Protein AF-A0A7C5TQ35-F1 (afdb_monomer_lite)

pLDDT: mean 90.52, std 7.96, range [47.28, 97.69]

Structure (mmCIF, N/CA/C/O backbone):
data_AF-A0A7C5TQ35-F1
#
_entry.id   AF-A0A7C5TQ35-F1
#
loop_
_atom_site.group_PDB
_atom_site.id
_atom_site.type_symbol
_atom_site.label_atom_id
_atom_site.label_alt_id
_atom_site.label_comp_id
_atom_site.label_asym_id
_atom_site.label_entity_id
_atom_site.label_seq_id
_atom_site.pdbx_PDB_ins_code
_atom_site.Cartn_x
_atom_site.Cartn_y
_atom_site.Cartn_z
_atom_site.occupancy
_atom_site.B_iso_or_equiv
_atom_site.auth_seq_id
_atom_site.auth_comp_id
_atom_site.auth_asym_id
_atom_site.auth_atom_id
_atom_site.pdbx_PDB_model_num
ATOM 1 N N . ASP A 1 1 ? -21.838 5.069 4.328 1.00 77.06 1 ASP A N 1
ATOM 2 C CA . ASP A 1 1 ? -21.556 3.983 3.375 1.00 77.06 1 ASP A CA 1
ATOM 3 C C . ASP A 1 1 ? -21.720 2.669 4.123 1.00 77.06 1 ASP A C 1
ATOM 5 O O . ASP A 1 1 ? -20.945 2.395 5.033 1.00 77.06 1 ASP A O 1
ATOM 9 N N . THR A 1 2 ? -22.799 1.937 3.849 1.00 88.19 2 THR A N 1
ATOM 10 C CA . THR A 1 2 ? -23.174 0.740 4.620 1.00 88.19 2 THR A CA 1
ATOM 11 C C . THR A 1 2 ? -22.211 -0.422 4.380 1.00 88.19 2 THR A C 1
ATOM 13 O O . THR A 1 2 ? -21.957 -1.205 5.295 1.00 88.19 2 THR A O 1
ATOM 16 N N . GLU A 1 3 ? -21.636 -0.517 3.180 1.00 94.06 3 GLU A N 1
ATOM 17 C CA . GLU A 1 3 ? -20.704 -1.589 2.827 1.00 94.06 3 GLU A CA 1
ATOM 18 C C . GLU A 1 3 ? -19.355 -1.406 3.518 1.00 94.06 3 GLU A C 1
ATOM 20 O O . GLU A 1 3 ? -18.835 -2.352 4.112 1.00 94.06 3 GLU A O 1
ATOM 25 N N . LEU A 1 4 ? -18.838 -0.174 3.540 1.00 94.31 4 LEU A N 1
ATOM 26 C CA . LEU A 1 4 ? -17.607 0.156 4.259 1.00 94.31 4 LEU A CA 1
ATOM 27 C C . LEU A 1 4 ? -17.713 -0.179 5.756 1.00 94.31 4 LEU A C 1
ATOM 29 O O . LEU A 1 4 ? -16.833 -0.837 6.311 1.00 94.31 4 LEU A O 1
ATOM 33 N N . VAL A 1 5 ? -18.808 0.235 6.404 1.00 96.88 5 VAL A N 1
ATOM 34 C CA . VAL A 1 5 ? -19.061 -0.058 7.825 1.00 96.88 5 VAL A CA 1
ATOM 35 C C . VAL A 1 5 ? -19.103 -1.568 8.057 1.00 96.88 5 VAL A C 1
ATOM 37 O O . VAL A 1 5 ? -18.419 -2.072 8.945 1.00 96.88 5 VAL A O 1
ATOM 40 N N . ARG A 1 6 ? -19.836 -2.307 7.215 1.00 97.25 6 ARG A N 1
ATOM 41 C CA . ARG A 1 6 ? -19.939 -3.769 7.299 1.00 97.25 6 ARG A CA 1
ATOM 42 C C . ARG A 1 6 ? -18.576 -4.455 7.171 1.00 97.25 6 ARG A C 1
ATOM 44 O O . ARG A 1 6 ? -18.276 -5.356 7.956 1.00 97.25 6 ARG A O 1
ATOM 51 N N . ALA A 1 7 ? -17.757 -4.033 6.209 1.00 97.31 7 ALA A N 1
ATOM 52 C CA . ALA A 1 7 ? -16.426 -4.590 5.986 1.00 97.31 7 ALA A CA 1
ATOM 53 C C . ALA A 1 7 ? -15.510 -4.373 7.201 1.00 97.31 7 ALA A C 1
ATOM 55 O O . ALA A 1 7 ? -14.869 -5.320 7.662 1.00 97.31 7 ALA A O 1
ATOM 56 N N . VAL A 1 8 ? -15.509 -3.162 7.770 1.00 97.38 8 VAL A N 1
ATOM 57 C CA . VAL A 1 8 ? -14.712 -2.834 8.963 1.00 97.38 8 VAL A CA 1
ATOM 58 C C . VAL A 1 8 ? -15.188 -3.613 10.187 1.00 97.38 8 VAL A C 1
ATOM 60 O O . VAL A 1 8 ? -14.360 -4.179 10.900 1.00 97.38 8 VAL A O 1
ATOM 63 N N . THR A 1 9 ? -16.502 -3.724 10.413 1.00 97.56 9 THR A N 1
ATOM 64 C CA . THR A 1 9 ? -17.041 -4.543 11.510 1.00 97.56 9 THR A CA 1
ATOM 65 C C . THR A 1 9 ? -16.583 -5.997 11.393 1.00 97.56 9 THR A C 1
ATOM 67 O O . THR A 1 9 ? -16.132 -6.582 12.376 1.00 97.56 9 THR A O 1
ATOM 70 N N . LEU A 1 10 ? -16.650 -6.586 10.195 1.00 97.69 10 LEU A N 1
ATOM 71 C CA . LEU A 1 10 ? -16.215 -7.966 9.986 1.00 97.69 10 LEU A CA 1
ATOM 72 C C . LEU A 1 10 ? -14.706 -8.136 10.211 1.00 97.69 10 LEU A C 1
ATOM 74 O O . LEU A 1 10 ? -14.296 -9.120 10.825 1.00 97.69 10 LEU A O 1
ATOM 78 N N . ALA A 1 11 ? -13.889 -7.197 9.728 1.00 97.25 11 ALA A N 1
ATOM 79 C CA . ALA A 1 11 ? -12.441 -7.225 9.919 1.00 97.25 11 ALA A CA 1
ATOM 80 C C . ALA A 1 11 ? -12.068 -7.158 11.407 1.00 97.25 11 ALA A C 1
ATOM 82 O O . ALA A 1 11 ? -11.301 -7.993 11.880 1.00 97.25 11 ALA A O 1
ATOM 83 N N . HIS A 1 12 ? -12.687 -6.244 12.158 1.00 96.81 12 HIS A N 1
ATOM 84 C CA . HIS A 1 12 ? -12.497 -6.116 13.603 1.00 96.81 12 HIS A CA 1
ATOM 85 C C . HIS A 1 12 ? -12.843 -7.413 14.345 1.00 96.81 12 HIS A C 1
ATOM 87 O O . HIS A 1 12 ? -12.073 -7.877 15.181 1.00 96.81 12 HIS A O 1
ATOM 93 N N . LEU A 1 13 ? -13.975 -8.044 14.011 1.00 97.19 13 LEU A N 1
ATOM 94 C CA . LEU A 1 13 ? -14.377 -9.311 14.630 1.00 97.19 13 LEU A CA 1
ATOM 95 C C . LEU A 1 13 ? -13.409 -10.458 14.307 1.00 97.19 13 LEU A C 1
ATOM 97 O O . LEU A 1 13 ? -13.133 -11.278 15.178 1.00 97.19 13 LEU A O 1
ATOM 101 N N . LYS A 1 14 ? -12.883 -10.514 13.078 1.00 96.94 14 LYS A N 1
ATOM 102 C CA . LYS A 1 14 ? -11.888 -11.518 12.664 1.00 96.94 14 LYS A CA 1
ATOM 103 C C . LYS A 1 14 ? -10.523 -11.311 13.315 1.00 96.94 14 LYS A C 1
ATOM 105 O O . LYS A 1 14 ? -9.810 -12.285 13.516 1.00 96.94 14 LYS A O 1
ATOM 110 N N . ALA A 1 15 ? -10.174 -10.071 13.640 1.00 92.75 15 ALA A N 1
ATOM 111 C CA . ALA A 1 15 ? -8.929 -9.703 14.303 1.00 92.75 15 ALA A CA 1
ATOM 112 C C . ALA A 1 15 ? -9.037 -9.743 15.840 1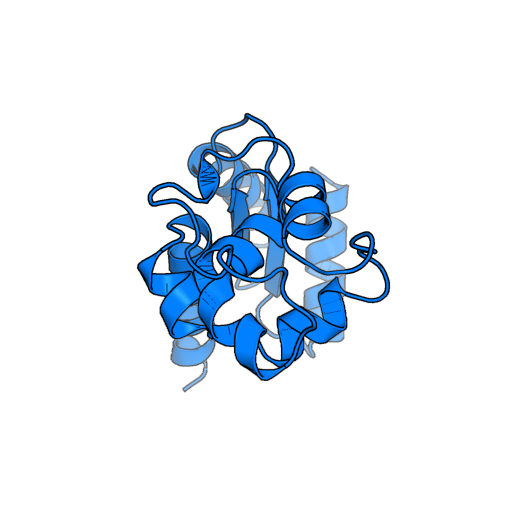.00 92.75 15 ALA A C 1
ATOM 114 O O . ALA A 1 15 ? -8.362 -8.971 16.511 1.00 92.75 15 ALA A O 1
ATOM 115 N N . GLU A 1 16 ? -9.933 -10.564 16.403 1.00 93.81 16 GLU A N 1
ATOM 116 C CA . GLU A 1 16 ? -10.170 -10.664 17.855 1.00 93.81 16 GLU A CA 1
ATOM 117 C C . GLU A 1 16 ? -10.432 -9.306 18.535 1.00 93.81 16 GLU A C 1
ATOM 119 O O . GLU A 1 16 ? -10.030 -9.064 19.669 1.00 93.81 16 GLU A O 1
ATOM 124 N N . ARG A 1 17 ? -11.158 -8.417 17.844 1.00 92.12 17 ARG A N 1
ATOM 125 C CA . ARG A 1 17 ? -11.440 -7.033 18.263 1.00 92.12 17 ARG A CA 1
ATOM 126 C C . ARG A 1 17 ? -10.219 -6.103 18.245 1.00 92.12 17 ARG A C 1
ATOM 128 O O . ARG A 1 17 ? -10.197 -5.094 18.947 1.00 92.12 17 ARG A O 1
ATOM 135 N N . GLY A 1 18 ? -9.239 -6.401 17.399 1.00 92.75 18 GLY A N 1
ATOM 136 C CA . GLY A 1 18 ? -8.111 -5.526 17.108 1.00 92.75 18 GLY A CA 1
ATOM 137 C C . GLY A 1 18 ? -8.454 -4.314 16.221 1.00 92.75 18 GLY A C 1
ATOM 138 O O . GLY A 1 18 ? -9.570 -4.200 15.696 1.00 92.75 18 GLY A O 1
ATOM 139 N N . PRO A 1 19 ? -7.490 -3.397 16.043 1.00 94.81 19 PRO A N 1
ATOM 140 C CA . PRO A 1 19 ? -7.602 -2.248 15.152 1.00 94.81 19 PRO A CA 1
ATOM 141 C C . PRO A 1 19 ? -7.716 -2.691 13.690 1.00 94.81 19 PRO A C 1
ATOM 143 O O . PRO A 1 19 ? -7.235 -3.757 13.303 1.00 94.81 19 PRO A O 1
ATOM 146 N N . VAL A 1 20 ? -8.334 -1.853 12.858 1.00 95.88 20 VAL A N 1
ATOM 147 C CA . VAL A 1 20 ? -8.556 -2.139 11.435 1.00 95.88 20 VAL A CA 1
ATOM 148 C C . VAL A 1 20 ? -7.829 -1.117 10.566 1.00 95.88 20 VAL A C 1
ATOM 150 O O . VAL A 1 20 ? -8.037 0.087 10.690 1.00 95.88 20 VAL A O 1
ATOM 153 N N . LEU A 1 21 ? -7.011 -1.597 9.632 1.00 95.81 21 LEU A N 1
ATOM 154 C CA . LEU A 1 21 ? -6.474 -0.790 8.540 1.00 95.81 21 LEU A CA 1
ATOM 155 C C . LEU A 1 21 ? -7.330 -1.010 7.288 1.00 95.81 21 LEU A C 1
ATOM 157 O O . LEU A 1 21 ? -7.431 -2.127 6.784 1.00 95.81 21 LEU A O 1
ATOM 161 N N . VAL A 1 22 ? -7.913 0.066 6.769 1.00 95.88 22 VAL A N 1
ATOM 162 C CA . VAL A 1 22 ? -8.565 0.102 5.460 1.00 95.88 22 VAL A CA 1
ATOM 163 C C . VAL A 1 22 ? -7.566 0.665 4.458 1.00 95.88 22 VAL A C 1
ATOM 165 O O . VAL A 1 22 ? -7.174 1.827 4.569 1.00 95.88 22 VAL A O 1
ATOM 168 N N . LEU A 1 23 ? -7.169 -0.157 3.488 1.00 95.38 23 LEU A N 1
ATOM 169 C CA . LEU A 1 23 ? -6.295 0.235 2.390 1.00 95.38 23 LEU A CA 1
ATOM 170 C C . LEU A 1 23 ? -7.042 0.120 1.060 1.00 95.38 23 LEU A C 1
ATOM 172 O O . LEU A 1 23 ? -7.594 -0.935 0.755 1.00 95.38 23 LEU A O 1
ATOM 176 N N . LEU A 1 24 ? -7.063 1.208 0.297 1.00 93.75 24 LEU A N 1
ATOM 177 C CA . LEU A 1 24 ? -7.773 1.323 -0.975 1.00 93.75 24 LEU A CA 1
ATOM 178 C C . LEU A 1 24 ? -6.879 1.986 -2.025 1.00 93.75 24 LEU A C 1
ATOM 180 O O . LEU A 1 24 ? -6.024 2.800 -1.681 1.00 93.75 24 LEU A O 1
ATOM 184 N N . ASP A 1 25 ? -7.120 1.699 -3.299 1.00 91.38 25 ASP A N 1
ATOM 185 C CA . ASP A 1 25 ? -6.604 2.528 -4.388 1.00 91.38 25 ASP A CA 1
ATOM 186 C C . ASP A 1 25 ? -7.440 3.810 -4.492 1.00 91.38 25 ASP A C 1
ATOM 188 O O . ASP A 1 25 ? -8.655 3.800 -4.275 1.00 91.38 25 ASP A O 1
ATOM 192 N N . ALA A 1 26 ? -6.795 4.937 -4.786 1.00 89.62 26 ALA A N 1
ATOM 193 C CA . ALA A 1 26 ? -7.478 6.176 -5.150 1.00 89.62 26 ALA A CA 1
ATOM 194 C C . ALA A 1 26 ? -7.245 6.454 -6.621 1.00 89.62 26 ALA A C 1
ATOM 196 O O . ALA A 1 26 ? -6.095 6.501 -7.003 1.00 89.62 26 ALA A O 1
ATOM 197 N N . ASP A 1 27 ? -8.268 6.783 -7.400 1.00 81.81 27 ASP A N 1
ATOM 198 C CA . ASP A 1 27 ? -8.084 7.191 -8.795 1.00 81.81 27 ASP A CA 1
ATOM 199 C C . ASP A 1 27 ? -7.508 8.633 -8.904 1.00 81.81 27 ASP A C 1
ATOM 201 O O . ASP A 1 27 ? -6.528 9.029 -8.252 1.00 81.81 27 ASP A O 1
ATOM 205 N N . ASP A 1 28 ? -8.115 9.482 -9.738 1.00 78.00 28 ASP A N 1
ATOM 206 C CA . ASP A 1 28 ? -7.716 10.886 -9.874 1.00 78.00 28 ASP A CA 1
ATOM 207 C C . ASP A 1 28 ? -8.110 11.743 -8.650 1.00 78.00 28 ASP A C 1
ATOM 209 O O . ASP A 1 28 ? -7.493 12.790 -8.418 1.00 78.00 28 ASP A O 1
ATOM 213 N N . ASP A 1 29 ? -9.041 11.272 -7.813 1.00 76.62 29 ASP A N 1
ATOM 214 C CA . ASP A 1 29 ? -9.497 11.962 -6.601 1.00 76.62 29 ASP A CA 1
ATOM 215 C C . ASP A 1 29 ? -8.365 12.195 -5.584 1.00 76.62 29 ASP A C 1
ATOM 217 O O . ASP A 1 29 ? -7.349 11.491 -5.537 1.00 76.62 29 ASP A O 1
ATOM 221 N N . CYS A 1 30 ? -8.513 13.223 -4.743 1.00 79.44 30 CYS A N 1
ATOM 222 C CA . CYS A 1 30 ? -7.535 13.533 -3.703 1.00 79.44 30 CYS A CA 1
ATOM 223 C C . CYS A 1 30 ? -7.614 12.498 -2.559 1.00 79.44 30 CYS A C 1
ATOM 225 O O . CYS A 1 30 ? -8.626 12.457 -1.851 1.00 79.44 30 CYS A O 1
ATOM 227 N N . PRO A 1 31 ? -6.545 11.714 -2.293 1.00 81.12 31 PRO A N 1
ATOM 228 C CA . PRO A 1 31 ? -6.543 10.697 -1.239 1.00 81.12 31 PRO A CA 1
ATOM 229 C C . PRO A 1 31 ? -6.863 11.250 0.147 1.00 81.12 31 PRO A C 1
ATOM 231 O O . PRO A 1 31 ? -7.498 10.568 0.946 1.00 81.12 31 PRO A O 1
ATOM 234 N N . ALA A 1 32 ? -6.437 12.483 0.442 1.00 80.81 32 ALA A N 1
ATOM 235 C CA . ALA A 1 32 ? -6.683 13.122 1.732 1.00 80.81 32 ALA A CA 1
ATOM 236 C C . ALA A 1 32 ? -8.183 13.375 1.954 1.00 80.81 32 ALA A C 1
ATOM 238 O O . ALA A 1 32 ? -8.726 12.970 2.977 1.00 80.81 32 ALA A O 1
ATOM 239 N N . GLN A 1 33 ? -8.867 13.936 0.952 1.00 85.81 33 GLN A N 1
ATOM 240 C CA . GLN A 1 33 ? -10.308 14.204 1.010 1.00 85.81 33 GLN A CA 1
ATOM 241 C C . GLN A 1 33 ? -11.119 12.905 1.124 1.00 85.81 33 GLN A C 1
ATOM 243 O O . GLN A 1 33 ? -12.058 12.815 1.916 1.00 85.81 33 GLN A O 1
ATOM 248 N N . MET A 1 34 ? -10.727 11.871 0.374 1.00 87.75 34 MET A N 1
ATOM 249 C CA . MET A 1 34 ? -11.368 10.554 0.442 1.00 87.75 34 MET A CA 1
ATOM 250 C C . MET A 1 34 ? -11.142 9.872 1.794 1.00 87.75 34 MET A C 1
ATOM 252 O O . MET A 1 34 ? -12.094 9.357 2.386 1.00 87.75 34 MET A O 1
ATOM 256 N N . SER A 1 35 ? -9.915 9.940 2.323 1.00 85.94 35 SER A N 1
ATOM 257 C CA . SER A 1 35 ? -9.576 9.425 3.655 1.00 85.94 35 SER A CA 1
ATOM 258 C C . SER A 1 35 ? -10.431 10.085 4.734 1.00 85.94 35 SER A C 1
ATOM 260 O O . SER A 1 35 ? -11.019 9.383 5.550 1.00 85.94 35 SER A O 1
ATOM 262 N N . GLU A 1 36 ? -10.545 11.416 4.721 1.00 88.31 36 GLU A N 1
ATOM 263 C CA . GLU A 1 36 ? -11.345 12.173 5.691 1.00 88.31 36 GLU A CA 1
ATOM 264 C C . GLU A 1 36 ? -12.826 11.795 5.633 1.00 88.31 36 GLU A C 1
ATOM 266 O O . GLU A 1 36 ? -13.439 11.526 6.668 1.00 88.31 36 GLU A O 1
ATOM 271 N N . ARG A 1 37 ? -13.396 11.693 4.427 1.00 91.12 37 ARG A N 1
ATOM 272 C CA . ARG A 1 37 ? -14.793 11.284 4.236 1.00 91.12 37 ARG A CA 1
ATOM 273 C C . ARG A 1 37 ? -15.060 9.886 4.795 1.00 91.12 37 ARG A C 1
ATOM 275 O O . ARG A 1 37 ? -16.031 9.692 5.525 1.00 91.12 37 ARG A O 1
ATOM 282 N N . PHE A 1 38 ? -14.222 8.911 4.445 1.00 93.12 38 PHE A N 1
ATOM 283 C CA . PHE A 1 38 ? -14.381 7.518 4.879 1.00 93.12 38 PHE A CA 1
ATOM 284 C C . PHE A 1 38 ? -14.204 7.398 6.390 1.00 93.12 38 PHE A C 1
ATOM 286 O O . PHE A 1 38 ? -14.983 6.729 7.068 1.00 93.12 38 PHE A O 1
ATOM 293 N N . PHE A 1 39 ? -13.214 8.102 6.924 1.00 91.50 39 PHE A N 1
ATOM 294 C CA . PHE A 1 39 ? -12.940 8.125 8.346 1.00 91.50 39 PHE A CA 1
ATOM 295 C C . PHE A 1 39 ? -14.069 8.779 9.152 1.00 91.50 39 PHE A C 1
ATOM 297 O O . PHE A 1 39 ? -14.423 8.249 10.200 1.00 91.50 39 PHE A O 1
ATOM 304 N N . SER A 1 40 ? -14.697 9.853 8.656 1.00 92.50 40 SER A N 1
ATOM 305 C CA . SER A 1 40 ? -15.886 10.443 9.292 1.00 92.50 40 SER A CA 1
ATOM 306 C C . SER A 1 40 ? -17.028 9.431 9.389 1.00 92.50 40 SER A C 1
ATOM 308 O O . SER A 1 40 ? -17.564 9.215 10.470 1.00 92.50 40 SER A O 1
ATOM 310 N N . VAL A 1 41 ? -17.349 8.747 8.284 1.00 94.62 41 VAL A N 1
ATOM 311 C CA . VAL A 1 41 ? -18.407 7.720 8.252 1.00 94.62 41 VAL A CA 1
ATOM 312 C C . VAL A 1 41 ? -18.134 6.606 9.264 1.00 94.62 41 VAL A C 1
ATOM 314 O O . VAL A 1 41 ? -19.043 6.161 9.962 1.00 94.62 41 VAL A O 1
ATOM 317 N N . LEU A 1 42 ? -16.887 6.142 9.334 1.00 96.00 42 LEU A N 1
ATOM 318 C CA . LEU A 1 42 ? -16.491 5.055 10.223 1.00 96.00 42 LEU A CA 1
ATOM 319 C C . LEU A 1 42 ? -16.461 5.482 11.688 1.00 96.00 42 LEU A C 1
ATOM 321 O O . LEU A 1 42 ? -16.904 4.720 12.539 1.00 96.00 42 LEU A O 1
ATOM 325 N N . ARG A 1 43 ? -16.001 6.698 11.984 1.00 94.00 43 ARG A N 1
ATOM 326 C CA . ARG A 1 43 ? -16.002 7.250 13.340 1.00 94.00 43 ARG A CA 1
ATOM 327 C C . ARG A 1 43 ? -17.419 7.391 13.892 1.00 94.00 43 ARG A C 1
ATOM 329 O O . ARG A 1 43 ? -17.640 7.049 15.049 1.00 94.00 43 ARG A O 1
ATOM 336 N N . ASP A 1 44 ? -18.359 7.854 13.072 1.00 95.25 44 ASP A N 1
ATOM 337 C CA . ASP A 1 44 ? -19.752 8.031 13.490 1.00 95.25 44 ASP A CA 1
ATOM 338 C C . ASP A 1 44 ? -20.450 6.682 13.718 1.00 95.25 44 ASP A C 1
ATOM 340 O O . ASP A 1 44 ? -21.189 6.510 14.687 1.00 95.25 44 ASP A O 1
ATOM 344 N N . ALA A 1 45 ? -20.207 5.703 12.840 1.00 96.19 45 ALA A N 1
ATOM 345 C CA . ALA A 1 45 ? -20.866 4.399 12.902 1.00 96.19 45 ALA A CA 1
ATOM 346 C C . ALA A 1 45 ? -20.212 3.416 13.890 1.00 96.19 45 ALA A C 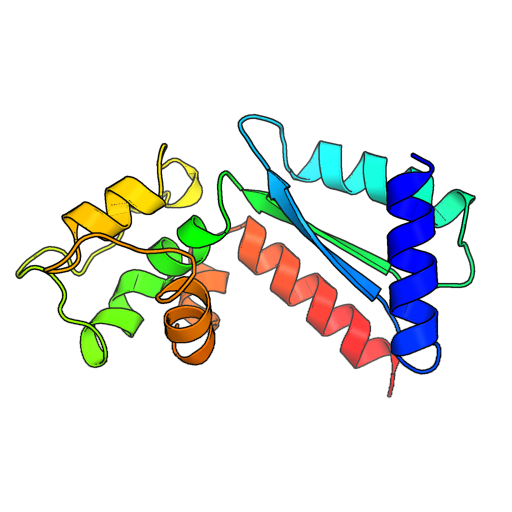1
ATOM 348 O O . ALA A 1 45 ? -20.897 2.571 14.467 1.00 96.19 45 ALA A O 1
ATOM 349 N N . LEU A 1 46 ? -18.890 3.487 14.063 1.00 96.06 46 LEU A N 1
ATOM 350 C CA . LEU A 1 46 ? -18.074 2.519 14.802 1.00 96.06 46 LEU A CA 1
ATOM 351 C C . LEU A 1 46 ? -17.095 3.226 15.764 1.00 96.06 46 LEU A C 1
ATOM 353 O O . LEU A 1 46 ? -15.893 2.967 15.712 1.00 96.06 46 LEU A O 1
ATOM 357 N N . PRO A 1 47 ? -17.571 4.082 16.692 1.00 94.94 47 PRO A N 1
ATOM 358 C CA . PRO A 1 47 ? -16.706 4.930 17.526 1.00 94.94 47 PRO A CA 1
ATOM 359 C C . PRO A 1 47 ? -15.781 4.160 18.485 1.00 94.94 47 PRO A C 1
ATOM 361 O O . PRO A 1 47 ? -14.867 4.740 19.060 1.00 94.94 47 PRO A O 1
ATOM 364 N N . HIS A 1 48 ? -16.031 2.865 18.684 1.00 93.62 48 HIS A N 1
ATOM 365 C CA . HIS A 1 48 ? -15.280 1.983 19.578 1.00 93.62 48 HIS A CA 1
ATOM 366 C C . HIS A 1 48 ? -14.203 1.158 18.856 1.00 93.62 48 HIS A C 1
ATOM 368 O O . HIS A 1 48 ? -13.470 0.423 19.512 1.00 93.62 48 HIS A O 1
ATOM 374 N N . ILE A 1 49 ? -14.128 1.233 17.525 1.00 94.50 49 ILE A N 1
ATOM 375 C CA . ILE A 1 49 ? -13.133 0.512 16.731 1.00 94.50 49 ILE A CA 1
ATOM 376 C C . ILE A 1 49 ? -12.049 1.506 16.338 1.00 94.50 49 ILE A C 1
ATOM 378 O O . ILE A 1 49 ? -12.324 2.526 15.707 1.00 94.50 49 ILE A O 1
ATOM 382 N N . GLU A 1 50 ? -10.801 1.203 16.684 1.00 94.31 50 GLU A N 1
ATOM 383 C CA . GLU A 1 50 ? -9.675 1.956 16.152 1.00 94.31 50 GLU A CA 1
ATOM 384 C C . GLU A 1 50 ? -9.496 1.621 14.668 1.00 94.31 50 GLU A C 1
ATOM 386 O O . GLU A 1 50 ? -9.267 0.467 14.299 1.00 94.31 50 GLU A O 1
ATOM 391 N N . VAL A 1 51 ? -9.6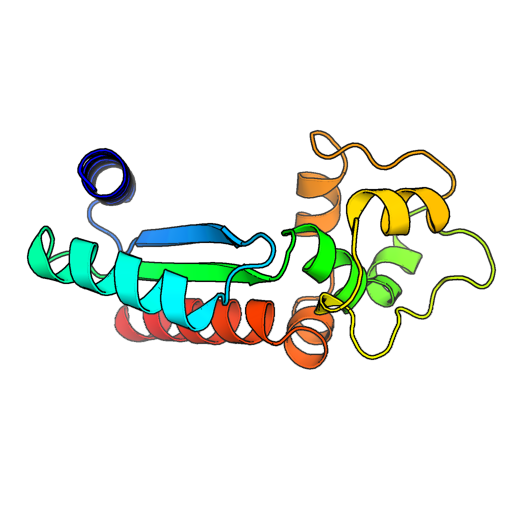08 2.637 13.810 1.00 94.75 51 VAL A N 1
ATOM 392 C CA . VAL A 1 51 ? -9.494 2.476 12.359 1.00 94.75 51 VAL A CA 1
ATOM 393 C C . VAL A 1 51 ? -8.472 3.450 11.783 1.00 94.75 51 VAL A C 1
ATOM 395 O O . VAL A 1 51 ? -8.470 4.634 12.121 1.00 94.75 51 VAL A O 1
ATOM 398 N N . ALA A 1 52 ? -7.635 2.968 10.867 1.00 94.81 52 ALA A N 1
ATOM 399 C CA . ALA A 1 52 ? -6.887 3.804 9.933 1.00 94.81 52 ALA A CA 1
ATOM 400 C C . ALA A 1 52 ? -7.448 3.642 8.521 1.00 94.81 52 ALA A C 1
ATOM 402 O O . ALA A 1 52 ? -7.740 2.529 8.092 1.00 94.81 52 ALA A O 1
ATOM 403 N N . VAL A 1 53 ? -7.568 4.751 7.792 1.00 95.56 53 VAL A N 1
ATOM 404 C CA . VAL A 1 53 ? -7.965 4.751 6.380 1.00 95.56 53 VAL A CA 1
ATOM 405 C C . VAL A 1 53 ? -6.832 5.342 5.559 1.00 95.56 53 VAL A C 1
ATOM 407 O O . VAL A 1 53 ? -6.407 6.479 5.797 1.00 95.56 53 VAL A O 1
ATOM 410 N N . VAL A 1 54 ? -6.352 4.561 4.598 1.00 95.38 54 VAL A N 1
ATOM 411 C CA . VAL A 1 54 ? -5.245 4.905 3.716 1.00 95.38 54 VAL A CA 1
ATOM 412 C C . VAL A 1 54 ? -5.654 4.642 2.278 1.00 95.38 54 VAL A C 1
ATOM 414 O O . VAL A 1 54 ? -6.215 3.601 1.951 1.00 95.38 54 VAL A O 1
ATOM 417 N N . PHE A 1 55 ? -5.335 5.602 1.422 1.00 94.94 55 PHE A N 1
ATOM 418 C CA . PHE A 1 55 ? -5.501 5.484 -0.014 1.00 94.94 55 PHE A CA 1
ATOM 419 C C . PHE A 1 55 ? -4.125 5.518 -0.676 1.00 94.94 55 PHE A C 1
ATOM 421 O O . PHE A 1 55 ? -3.394 6.497 -0.493 1.00 94.94 55 PHE A O 1
ATOM 428 N N . ALA A 1 56 ? -3.774 4.481 -1.434 1.00 94.06 56 ALA A N 1
ATOM 429 C CA . ALA A 1 56 ? -2.634 4.511 -2.341 1.00 94.06 56 ALA A CA 1
ATOM 430 C C . ALA A 1 56 ? -2.952 5.493 -3.478 1.00 94.06 56 ALA A C 1
ATOM 432 O O . ALA A 1 56 ? -3.993 5.378 -4.127 1.00 94.06 56 ALA A O 1
ATOM 433 N N . LYS A 1 57 ? -2.114 6.517 -3.690 1.00 92.31 57 LYS A N 1
ATOM 434 C CA . LYS A 1 57 ? -2.398 7.523 -4.725 1.00 92.31 57 LYS A CA 1
ATOM 435 C C . LYS A 1 57 ? -2.278 6.870 -6.103 1.00 92.31 57 LYS A C 1
ATOM 437 O O . LYS A 1 57 ? -1.201 6.402 -6.464 1.00 92.31 57 LYS A O 1
ATOM 442 N N . ARG A 1 58 ? -3.359 6.936 -6.883 1.00 88.06 58 ARG A N 1
ATOM 443 C CA . ARG A 1 58 ? -3.561 6.258 -8.175 1.00 88.06 58 ARG A CA 1
ATOM 444 C C . ARG A 1 58 ? -3.731 4.757 -8.039 1.00 88.06 58 ARG A C 1
ATOM 446 O O . ARG A 1 58 ? -4.816 4.246 -8.266 1.00 88.06 58 ARG A O 1
ATOM 453 N N . GLU A 1 59 ? -2.664 4.062 -7.688 1.00 92.06 59 GLU A N 1
ATOM 454 C CA . GLU A 1 59 ? -2.652 2.602 -7.641 1.00 92.06 59 GLU A CA 1
ATOM 455 C C . GLU A 1 59 ? -1.652 2.144 -6.580 1.00 92.06 59 GLU A C 1
ATOM 457 O O . GLU A 1 59 ? -0.603 2.773 -6.401 1.00 92.06 59 GLU A O 1
ATOM 462 N N . TYR A 1 60 ? -1.930 1.026 -5.915 1.00 94.88 60 TYR A N 1
ATOM 463 C CA . TYR A 1 60 ? -1.006 0.349 -5.008 1.00 94.88 60 TYR A CA 1
ATOM 464 C C . TYR A 1 60 ? 0.374 0.143 -5.648 1.00 94.88 60 TYR A C 1
ATOM 466 O O . TYR A 1 60 ? 1.411 0.325 -5.007 1.00 94.88 60 TYR A O 1
ATOM 474 N N . GLU A 1 61 ? 0.411 -0.169 -6.946 1.00 95.25 61 GLU A N 1
ATOM 475 C CA . GLU A 1 61 ? 1.639 -0.364 -7.709 1.00 95.25 61 GLU A CA 1
ATOM 476 C C . GLU A 1 61 ? 2.558 0.863 -7.733 1.00 95.25 61 GLU A C 1
ATOM 478 O O . GLU A 1 61 ? 3.765 0.704 -7.926 1.00 95.25 61 GLU A O 1
ATOM 483 N N . ALA A 1 62 ? 2.049 2.073 -7.478 1.00 94.75 62 ALA A N 1
ATOM 484 C CA . ALA A 1 62 ? 2.889 3.263 -7.345 1.00 94.75 62 ALA A CA 1
ATOM 485 C C . ALA A 1 62 ? 3.934 3.108 -6.225 1.00 94.75 62 ALA A C 1
ATOM 487 O O . ALA A 1 62 ? 5.035 3.652 -6.329 1.00 94.75 62 ALA A O 1
ATOM 488 N N . TRP A 1 63 ? 3.641 2.320 -5.187 1.00 96.25 63 TRP A N 1
ATOM 489 C CA . TRP A 1 63 ? 4.577 2.026 -4.101 1.00 96.25 63 TRP A CA 1
ATOM 490 C C . TRP A 1 63 ? 5.708 1.093 -4.538 1.00 96.25 63 TRP A C 1
ATOM 492 O O . TRP A 1 63 ? 6.848 1.262 -4.106 1.00 96.25 63 TRP A O 1
ATOM 502 N N . PHE A 1 64 ? 5.442 0.173 -5.467 1.00 95.12 64 PHE A N 1
ATOM 503 C CA . PHE A 1 64 ? 6.501 -0.622 -6.094 1.00 95.12 64 PHE A CA 1
ATOM 504 C C . PHE A 1 64 ? 7.407 0.236 -6.962 1.00 95.12 64 PHE A C 1
ATOM 506 O O . PHE A 1 64 ? 8.612 0.014 -6.994 1.00 95.12 64 PHE A O 1
ATOM 513 N N . ILE A 1 65 ? 6.846 1.238 -7.642 1.00 94.31 65 ILE A N 1
ATOM 514 C CA . ILE A 1 65 ? 7.647 2.191 -8.410 1.00 94.31 65 ILE A CA 1
ATOM 515 C C . ILE A 1 65 ? 8.490 3.051 -7.465 1.00 94.31 65 ILE A C 1
ATOM 517 O O . ILE A 1 65 ? 9.667 3.282 -7.725 1.00 94.31 65 ILE A O 1
ATOM 521 N N . ALA A 1 66 ? 7.927 3.483 -6.335 1.00 94.75 66 ALA A N 1
ATOM 522 C CA . ALA A 1 66 ? 8.664 4.200 -5.298 1.00 94.75 66 ALA A CA 1
ATOM 523 C C . ALA A 1 66 ? 9.907 3.420 -4.843 1.00 94.75 66 ALA A C 1
ATOM 525 O O . ALA A 1 66 ? 10.991 3.993 -4.799 1.00 94.75 66 ALA A O 1
ATOM 526 N N . ALA A 1 67 ? 9.765 2.115 -4.615 1.00 94.12 67 ALA A N 1
ATOM 527 C CA . ALA A 1 67 ? 10.840 1.225 -4.186 1.00 94.12 67 ALA A CA 1
ATOM 528 C C . ALA A 1 67 ? 11.500 0.433 -5.330 1.00 94.12 67 ALA A C 1
ATOM 530 O O . ALA A 1 67 ? 12.109 -0.610 -5.089 1.00 94.12 67 ALA A O 1
ATOM 531 N N . PHE A 1 68 ? 11.390 0.887 -6.583 1.00 92.62 68 PHE A N 1
ATOM 532 C CA . PHE A 1 68 ? 11.750 0.063 -7.743 1.00 92.62 68 PHE A CA 1
ATOM 533 C C . PHE A 1 68 ? 13.218 -0.373 -7.758 1.00 92.62 68 PHE A C 1
ATOM 535 O O . PHE A 1 68 ? 13.524 -1.487 -8.175 1.00 92.62 68 PHE A O 1
ATOM 542 N N . ALA A 1 69 ? 14.116 0.476 -7.251 1.00 88.69 69 ALA A N 1
ATOM 543 C CA . ALA A 1 69 ? 15.533 0.152 -7.134 1.00 88.69 69 ALA A CA 1
ATOM 544 C C . ALA A 1 69 ? 15.762 -1.110 -6.281 1.00 88.69 69 ALA A C 1
ATOM 546 O O . ALA A 1 69 ? 16.522 -1.983 -6.688 1.00 88.69 69 ALA A O 1
ATOM 547 N N . SER A 1 70 ? 15.036 -1.262 -5.166 1.00 90.31 70 SER A N 1
ATOM 548 C CA . SER A 1 70 ? 15.113 -2.458 -4.312 1.00 90.31 70 SER A CA 1
ATOM 549 C C . SER A 1 70 ? 14.612 -3.735 -4.998 1.00 90.31 70 SER A C 1
ATOM 551 O O . SER A 1 70 ? 15.071 -4.833 -4.698 1.00 90.31 70 SER A O 1
ATOM 553 N N . LEU A 1 71 ? 13.705 -3.615 -5.974 1.00 88.88 71 LEU A N 1
ATOM 554 C CA . LEU A 1 71 ? 13.212 -4.766 -6.735 1.00 88.88 71 LEU A CA 1
ATOM 555 C C . LEU A 1 71 ? 14.244 -5.274 -7.753 1.00 88.88 71 LEU A C 1
ATOM 557 O O . LEU A 1 71 ? 14.141 -6.419 -8.195 1.00 88.88 71 LEU A O 1
ATOM 561 N N . ALA A 1 72 ? 15.247 -4.462 -8.111 1.00 77.88 72 ALA A N 1
ATOM 562 C CA . ALA A 1 72 ? 16.269 -4.807 -9.104 1.00 77.88 72 ALA A CA 1
ATOM 563 C C . ALA A 1 72 ? 17.117 -6.012 -8.717 1.00 77.88 72 ALA A C 1
ATOM 565 O O . ALA A 1 72 ? 17.603 -6.730 -9.588 1.00 77.88 72 ALA A O 1
ATOM 566 N N . GLU A 1 73 ? 17.266 -6.248 -7.419 1.00 71.50 73 GLU A N 1
ATOM 567 C CA . GLU A 1 73 ? 18.068 -7.344 -6.883 1.00 71.50 73 GLU A CA 1
ATOM 568 C C . GLU A 1 73 ? 17.340 -8.694 -6.949 1.00 71.50 73 GLU A C 1
ATOM 570 O O . GLU A 1 73 ? 17.959 -9.753 -6.845 1.00 71.50 73 GLU A O 1
ATOM 575 N N . HIS A 1 74 ? 16.020 -8.669 -7.142 1.00 74.06 74 HIS A N 1
ATOM 576 C CA . HIS A 1 74 ? 15.154 -9.841 -7.003 1.00 74.06 74 HIS A CA 1
ATOM 577 C C . HIS A 1 74 ? 14.290 -10.118 -8.233 1.00 74.06 74 HIS A C 1
ATOM 579 O O . HIS A 1 74 ? 13.727 -11.205 -8.365 1.00 74.06 74 HIS A O 1
ATOM 585 N N . CYS A 1 75 ? 14.173 -9.145 -9.135 1.00 78.06 75 CYS A N 1
ATOM 586 C CA . CYS A 1 75 ? 13.348 -9.226 -10.328 1.00 78.06 75 CYS A CA 1
ATOM 587 C C . CYS A 1 75 ? 14.176 -9.002 -11.588 1.00 78.06 75 CYS A C 1
ATOM 589 O O . CYS A 1 75 ? 15.134 -8.234 -11.615 1.00 78.06 75 CYS A O 1
ATOM 591 N N . ASP A 1 76 ? 13.739 -9.623 -12.679 1.00 81.69 76 ASP A N 1
ATOM 592 C CA . ASP A 1 76 ? 14.272 -9.360 -14.010 1.00 81.69 76 ASP A CA 1
ATOM 593 C C . ASP A 1 76 ? 13.879 -7.948 -14.482 1.00 81.69 76 ASP A C 1
ATOM 595 O O . ASP A 1 76 ? 12.895 -7.769 -15.207 1.00 81.69 76 ASP A O 1
ATOM 599 N N . ILE A 1 77 ? 14.645 -6.939 -14.068 1.00 83.25 77 ILE A N 1
ATOM 600 C CA . ILE A 1 77 ? 14.494 -5.548 -14.506 1.00 83.25 77 ILE A CA 1
ATOM 601 C C . ILE A 1 77 ? 15.147 -5.350 -15.881 1.00 83.25 77 ILE A C 1
ATOM 603 O O . ILE A 1 77 ? 16.154 -5.976 -16.228 1.00 83.25 77 ILE A O 1
ATOM 607 N N . GLN A 1 78 ? 14.543 -4.487 -16.697 1.00 82.75 78 GLN A N 1
ATOM 608 C CA . GLN A 1 78 ? 15.091 -4.070 -17.982 1.00 82.75 78 GLN A CA 1
ATOM 609 C C . GLN A 1 78 ? 16.391 -3.277 -17.760 1.00 82.75 78 GLN A C 1
ATOM 611 O O . GLN A 1 78 ? 16.407 -2.337 -16.956 1.00 82.75 78 GLN A O 1
ATOM 616 N N . PRO A 1 79 ? 17.488 -3.597 -18.466 1.00 72.50 79 PRO A N 1
ATOM 617 C CA . PRO A 1 79 ? 18.745 -2.869 -18.320 1.00 72.50 79 PRO A CA 1
ATOM 618 C C . PRO A 1 79 ? 18.567 -1.353 -18.497 1.00 72.50 79 PRO A C 1
ATOM 620 O O . PRO A 1 79 ? 17.900 -0.907 -19.427 1.00 72.50 79 PRO A O 1
ATOM 623 N N . GLY A 1 80 ? 19.168 -0.558 -17.606 1.00 71.81 80 GLY A N 1
ATOM 624 C CA . GLY A 1 80 ? 19.126 0.910 -17.676 1.00 71.81 80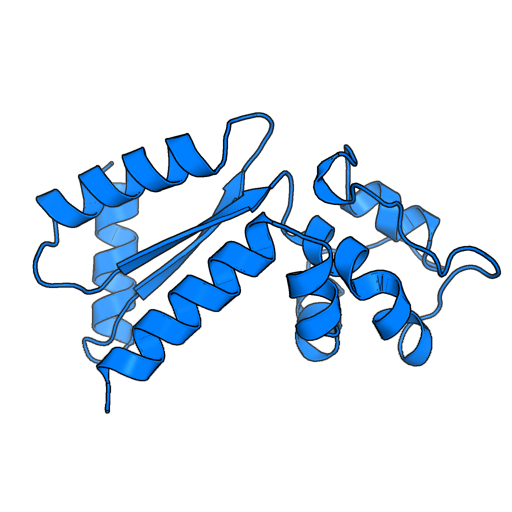 GLY A CA 1
ATOM 625 C C . GLY A 1 80 ? 17.830 1.564 -17.181 1.00 71.81 80 GLY A C 1
ATOM 626 O O . GLY A 1 80 ? 17.674 2.769 -17.341 1.00 71.81 80 GLY A O 1
ATOM 627 N N . THR A 1 81 ? 16.912 0.804 -16.573 1.00 72.81 81 THR A N 1
ATOM 628 C CA . THR A 1 81 ? 15.595 1.314 -16.139 1.00 72.81 81 THR A CA 1
ATOM 629 C C . THR A 1 81 ? 15.395 1.350 -14.619 1.00 72.81 81 THR A C 1
ATOM 631 O O . THR A 1 81 ? 14.312 1.672 -14.142 1.00 72.81 81 THR A O 1
ATOM 634 N N . ALA A 1 82 ? 16.441 1.052 -13.842 1.00 66.12 82 ALA A N 1
ATOM 635 C CA . ALA A 1 82 ? 16.362 0.882 -12.388 1.00 66.12 82 ALA A CA 1
ATOM 636 C C . ALA A 1 82 ? 16.057 2.172 -11.603 1.00 66.12 82 ALA A C 1
ATOM 638 O O . ALA A 1 82 ? 15.806 2.106 -10.402 1.00 66.12 82 ALA A O 1
ATOM 639 N N . THR A 1 83 ? 16.082 3.340 -12.251 1.00 78.62 83 THR A N 1
ATOM 640 C CA . THR A 1 83 ? 15.802 4.618 -11.594 1.00 78.62 83 THR A CA 1
ATOM 641 C C . THR A 1 83 ? 14.331 4.994 -11.771 1.00 78.62 83 THR A C 1
ATOM 643 O O . THR A 1 83 ? 13.926 5.378 -12.871 1.00 78.62 83 THR A O 1
ATOM 646 N N . PRO A 1 84 ? 13.512 4.913 -10.711 1.00 81.31 84 PRO A N 1
ATOM 647 C CA . PRO A 1 84 ? 12.142 5.396 -10.769 1.00 81.31 84 PRO A CA 1
ATOM 648 C C . PRO A 1 84 ? 12.092 6.923 -10.932 1.00 81.31 84 PRO A C 1
ATOM 650 O O . PRO A 1 84 ? 12.990 7.626 -10.455 1.00 81.31 84 PRO A O 1
ATOM 653 N N . PRO A 1 85 ? 11.029 7.471 -11.548 1.00 85.88 85 PRO A N 1
ATOM 654 C CA . PRO A 1 85 ? 10.868 8.917 -11.673 1.00 85.88 85 PRO A CA 1
ATOM 655 C C . PRO A 1 85 ? 10.800 9.591 -10.296 1.00 85.88 85 PRO A C 1
ATOM 657 O O . PRO A 1 85 ? 10.520 8.946 -9.281 1.00 85.88 85 PRO A O 1
ATOM 660 N N . GLU A 1 86 ? 11.068 10.897 -10.260 1.00 86.19 86 GLU A N 1
ATOM 661 C CA . GLU A 1 86 ? 11.046 11.686 -9.020 1.00 86.19 86 GLU A CA 1
ATOM 662 C C . GLU A 1 86 ? 9.649 11.712 -8.390 1.00 86.19 86 GLU A C 1
ATOM 664 O O . GLU A 1 86 ? 9.502 11.464 -7.199 1.00 86.19 86 GLU A O 1
ATOM 669 N N . ASN A 1 87 ? 8.609 11.948 -9.199 1.00 88.69 87 ASN A N 1
ATOM 670 C CA . ASN A 1 87 ? 7.221 11.950 -8.742 1.00 88.69 87 ASN A CA 1
ATOM 671 C C . ASN A 1 87 ? 6.498 10.672 -9.186 1.00 88.69 87 ASN A C 1
ATOM 673 O O . ASN A 1 87 ? 5.831 10.637 -10.223 1.00 88.69 87 ASN A O 1
ATOM 677 N N . VAL A 1 88 ? 6.647 9.610 -8.397 1.00 89.62 88 VAL A N 1
ATOM 678 C CA . VAL A 1 88 ? 6.076 8.286 -8.696 1.00 89.62 88 VAL A CA 1
ATOM 679 C C . VAL A 1 88 ? 4.547 8.280 -8.691 1.00 89.62 88 VAL A C 1
ATOM 681 O O . VAL A 1 88 ? 3.930 7.640 -9.537 1.00 89.62 88 VAL A O 1
ATOM 684 N N . GLU A 1 89 ? 3.919 9.068 -7.818 1.00 88.38 89 GLU A N 1
ATOM 685 C CA . GLU A 1 89 ? 2.455 9.173 -7.730 1.00 88.38 89 GLU A CA 1
ATOM 686 C C . GLU A 1 89 ? 1.843 9.997 -8.880 1.00 88.38 89 GLU A C 1
ATOM 688 O O . GLU A 1 89 ? 0.627 9.992 -9.086 1.00 88.38 89 GLU A O 1
ATOM 693 N N . ALA A 1 90 ? 2.675 10.685 -9.673 1.00 88.81 90 ALA A N 1
ATOM 694 C CA . ALA A 1 90 ? 2.263 11.364 -10.899 1.00 88.81 90 ALA A CA 1
ATOM 695 C C . ALA A 1 90 ? 2.280 10.462 -12.145 1.00 88.81 90 ALA A C 1
ATOM 697 O O . ALA A 1 90 ? 1.869 10.916 -13.220 1.00 88.81 90 ALA A O 1
ATOM 698 N N . ILE A 1 91 ? 2.647 9.183 -12.029 1.00 87.38 91 ILE A N 1
ATOM 699 C CA . ILE A 1 91 ? 2.552 8.212 -13.128 1.00 87.38 91 ILE A CA 1
ATOM 700 C C . ILE A 1 91 ? 1.092 7.808 -13.335 1.00 87.38 91 ILE A C 1
ATOM 702 O O . ILE A 1 91 ? 0.388 7.476 -12.384 1.00 87.38 91 ILE A 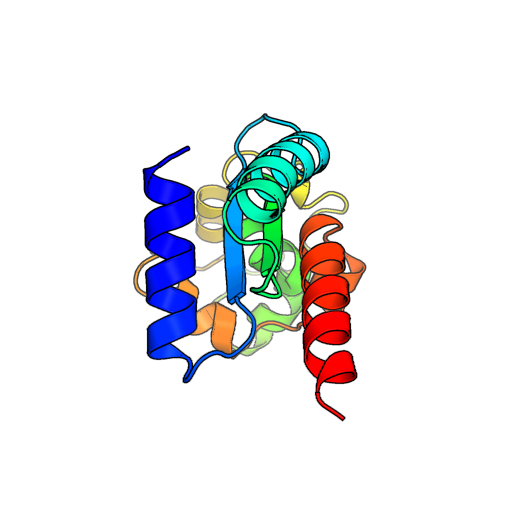O 1
ATOM 706 N N . ARG A 1 92 ? 0.599 7.894 -14.574 1.00 84.31 92 ARG A N 1
ATOM 707 C CA . ARG A 1 92 ? -0.695 7.312 -14.957 1.00 84.31 92 ARG A CA 1
ATOM 708 C C . ARG A 1 92 ? -0.432 5.909 -15.493 1.00 84.31 92 ARG A C 1
ATOM 710 O O . ARG A 1 92 ? 0.321 5.787 -16.458 1.00 84.31 92 ARG A O 1
ATOM 717 N N . GLY A 1 93 ? -1.027 4.896 -14.868 1.00 89.50 93 GLY A N 1
ATOM 718 C CA . GLY A 1 93 ? -0.788 3.494 -15.207 1.00 89.50 93 GLY A CA 1
ATOM 719 C C . GLY A 1 93 ? 0.529 2.972 -14.632 1.00 89.50 93 GLY A C 1
ATOM 720 O O . GLY A 1 93 ? 1.525 2.805 -15.344 1.00 89.50 93 GLY A O 1
ATOM 721 N N . ALA A 1 94 ? 0.561 2.749 -13.320 1.00 92.00 94 ALA A N 1
ATOM 722 C CA . ALA A 1 94 ? 1.697 2.159 -12.627 1.00 92.00 94 ALA A CA 1
ATOM 723 C C . ALA A 1 94 ? 1.933 0.711 -13.089 1.00 92.00 94 ALA A C 1
ATOM 725 O O . ALA A 1 94 ? 3.079 0.299 -13.273 1.00 92.00 94 ALA A O 1
ATOM 726 N N . LYS A 1 95 ? 0.867 -0.035 -13.397 1.00 92.81 95 LYS A N 1
ATOM 727 C CA . LYS A 1 95 ? 0.946 -1.396 -13.963 1.00 92.81 95 LYS A CA 1
ATOM 728 C C . LYS A 1 95 ? 1.625 -1.417 -15.337 1.00 92.81 95 LYS A C 1
ATOM 730 O O . LYS A 1 95 ? 2.465 -2.283 -15.619 1.00 92.81 95 LYS A O 1
ATOM 735 N N . GLU A 1 96 ? 1.300 -0.459 -16.203 1.00 93.31 96 GLU A N 1
ATOM 736 C CA . GLU A 1 96 ? 1.944 -0.283 -17.507 1.00 93.31 96 GLU A CA 1
ATOM 737 C C . GLU A 1 96 ? 3.397 0.145 -17.350 1.00 93.31 96 GLU A C 1
ATOM 739 O O . GLU A 1 96 ? 4.256 -0.338 -18.090 1.00 93.31 96 GLU A O 1
ATOM 744 N N . TRP A 1 97 ? 3.680 1.038 -16.396 1.00 93.19 97 TRP A N 1
ATOM 745 C CA . TRP A 1 97 ? 5.046 1.439 -16.088 1.00 93.19 97 TRP A CA 1
ATOM 746 C C . TRP A 1 97 ? 5.873 0.223 -15.670 1.00 93.19 97 TRP A C 1
ATOM 748 O O . TRP A 1 97 ? 6.877 -0.062 -16.318 1.00 93.19 97 TRP A O 1
ATOM 758 N N . LEU A 1 98 ? 5.404 -0.573 -14.704 1.00 92.75 98 LEU A N 1
ATOM 759 C CA . LEU A 1 98 ? 6.083 -1.799 -14.277 1.00 92.75 98 LEU A CA 1
ATOM 760 C C . LEU A 1 98 ? 6.301 -2.744 -15.462 1.00 92.75 98 LEU A C 1
ATOM 762 O O . LEU A 1 98 ? 7.430 -3.144 -15.723 1.00 92.75 98 LEU A O 1
ATOM 766 N N . SER A 1 99 ? 5.265 -3.007 -16.266 1.00 93.00 99 SER A N 1
ATOM 767 C CA . SER A 1 99 ? 5.362 -3.880 -17.450 1.00 93.00 99 SER A CA 1
ATOM 768 C C . SER A 1 99 ? 6.414 -3.443 -18.477 1.00 93.00 99 SER A C 1
ATOM 770 O O . SER A 1 99 ? 6.911 -4.281 -19.223 1.00 93.00 99 SER A O 1
ATOM 772 N N . LYS A 1 100 ? 6.738 -2.146 -18.549 1.00 91.44 100 LYS A N 1
ATOM 773 C CA . LYS A 1 100 ? 7.796 -1.615 -19.425 1.00 91.44 100 LYS A CA 1
ATOM 774 C C . LYS A 1 100 ? 9.196 -1.759 -18.829 1.00 91.44 100 LYS A C 1
ATOM 776 O O . LYS A 1 100 ? 10.158 -1.742 -19.587 1.00 91.44 100 LYS A O 1
ATOM 781 N N . HIS A 1 101 ? 9.306 -1.867 -17.506 1.00 90.56 101 HIS A N 1
ATOM 782 C CA . HIS A 1 101 ? 10.577 -1.826 -16.778 1.00 90.56 101 HIS A CA 1
ATOM 783 C C . HIS A 1 101 ? 10.991 -3.201 -16.226 1.00 90.56 101 HIS A C 1
ATOM 785 O O . HIS A 1 101 ? 12.129 -3.368 -15.807 1.00 90.56 101 HIS A O 1
ATOM 791 N N . ILE A 1 102 ? 10.130 -4.219 -16.295 1.00 90.44 102 ILE A N 1
ATOM 792 C CA . ILE A 1 102 ? 10.494 -5.630 -16.080 1.00 90.44 102 ILE A CA 1
ATOM 793 C C . ILE A 1 102 ? 10.501 -6.409 -17.408 1.00 90.44 102 ILE A C 1
ATOM 795 O O . ILE A 1 102 ? 9.844 -6.029 -18.375 1.00 90.44 102 ILE A O 1
ATOM 799 N N . LYS A 1 103 ? 11.263 -7.509 -17.504 1.00 89.25 103 LYS A N 1
ATOM 800 C CA . LYS A 1 103 ? 11.432 -8.294 -18.755 1.00 89.25 103 LYS A CA 1
ATOM 801 C C . LYS A 1 103 ? 10.170 -9.013 -19.242 1.00 89.25 103 LYS A C 1
ATOM 803 O O . LYS A 1 103 ? 10.161 -9.607 -20.318 1.00 89.25 103 LYS A O 1
ATOM 808 N N . ARG A 1 104 ? 9.104 -8.979 -18.451 1.00 89.38 104 ARG A N 1
ATOM 809 C CA . ARG A 1 104 ? 7.816 -9.614 -18.728 1.00 89.38 104 ARG A CA 1
ATOM 810 C C . ARG A 1 104 ? 6.687 -8.653 -18.382 1.00 89.38 104 ARG A C 1
ATOM 812 O O . ARG A 1 104 ? 6.887 -7.686 -17.664 1.00 89.38 104 ARG A O 1
ATOM 819 N N . LYS A 1 105 ? 5.474 -8.956 -18.838 1.00 92.00 105 LYS A N 1
ATOM 820 C CA . LYS A 1 105 ? 4.284 -8.194 -18.442 1.00 92.00 105 LYS A CA 1
ATOM 821 C C . LYS A 1 105 ? 4.037 -8.331 -16.933 1.00 92.00 105 LYS A C 1
ATOM 823 O O . LYS A 1 105 ? 4.092 -9.453 -16.418 1.00 92.00 105 LYS A O 1
ATOM 828 N N . TYR A 1 106 ? 3.717 -7.217 -16.275 1.00 93.88 106 TYR A N 1
ATOM 829 C CA . TYR A 1 106 ? 3.255 -7.203 -14.890 1.00 93.88 106 TYR A CA 1
ATOM 830 C C . TYR A 1 106 ? 1.885 -7.886 -14.778 1.00 93.88 106 TYR A C 1
ATOM 832 O O . TYR A 1 106 ? 1.006 -7.703 -15.628 1.00 93.88 106 TYR A O 1
ATOM 840 N N . ARG A 1 107 ? 1.711 -8.709 -13.747 1.00 94.31 107 ARG A N 1
ATOM 841 C CA . ARG A 1 107 ? 0.503 -9.482 -13.457 1.00 94.31 107 ARG A CA 1
ATOM 842 C C . ARG A 1 107 ? 0.172 -9.343 -11.979 1.00 94.31 107 ARG A C 1
ATOM 844 O O . ARG A 1 107 ? 0.727 -10.068 -11.166 1.00 94.31 107 ARG A O 1
ATOM 851 N N . GLU A 1 108 ? -0.770 -8.467 -11.661 1.00 94.25 108 GLU A N 1
ATOM 852 C CA . GLU A 1 108 ? -1.216 -8.140 -10.297 1.00 94.25 108 GLU A CA 1
ATOM 853 C C . GLU A 1 108 ? -1.382 -9.372 -9.390 1.00 94.25 108 GLU A C 1
ATOM 855 O O . GLU A 1 108 ? -0.737 -9.465 -8.353 1.00 94.25 108 GLU A O 1
ATOM 860 N N . THR A 1 109 ? -2.116 -10.399 -9.832 1.00 94.81 109 THR A N 1
ATOM 861 C CA . THR A 1 109 ? -2.393 -11.603 -9.023 1.00 94.81 109 THR A CA 1
ATOM 862 C C . THR A 1 109 ? -1.159 -12.426 -8.631 1.00 94.81 109 THR A C 1
ATOM 864 O O . THR A 1 109 ? -1.259 -13.290 -7.766 1.00 94.81 109 THR A O 1
ATOM 867 N N . ILE A 1 110 ? -0.022 -12.232 -9.305 1.00 92.88 110 ILE A N 1
ATOM 868 C CA . ILE A 1 110 ? 1.235 -12.958 -9.060 1.00 92.88 110 ILE A CA 1
ATOM 869 C C . ILE A 1 110 ? 2.284 -12.006 -8.487 1.00 92.88 110 ILE A C 1
ATOM 871 O O . ILE A 1 110 ? 2.955 -12.320 -7.508 1.00 92.88 110 ILE A O 1
ATOM 875 N N . ASP A 1 111 ? 2.426 -10.843 -9.109 1.00 93.31 111 ASP A N 1
ATOM 876 C CA . ASP A 1 111 ? 3.518 -9.917 -8.854 1.00 93.31 111 ASP A CA 1
ATOM 877 C C . ASP A 1 111 ? 3.247 -9.020 -7.661 1.00 93.31 111 ASP A C 1
ATOM 879 O O . ASP A 1 111 ? 4.187 -8.705 -6.946 1.00 93.31 111 ASP A O 1
ATOM 883 N N . GLN A 1 112 ? 1.994 -8.634 -7.407 1.00 94.50 112 GLN A N 1
ATOM 884 C CA . GLN A 1 112 ? 1.663 -7.819 -6.243 1.00 94.50 112 GLN A CA 1
ATOM 885 C C . GLN A 1 112 ? 2.086 -8.509 -4.934 1.00 94.50 112 GLN A C 1
ATOM 887 O O . GLN A 1 112 ? 2.905 -7.927 -4.229 1.00 94.50 112 GLN A O 1
ATOM 892 N N . PRO A 1 113 ? 1.668 -9.755 -4.612 1.00 95.56 113 PRO A N 1
ATOM 893 C CA . PRO A 1 113 ? 2.115 -10.404 -3.377 1.00 95.56 113 PRO A CA 1
ATOM 894 C C . PRO A 1 113 ? 3.628 -10.658 -3.356 1.00 95.56 113 PRO A C 1
ATOM 896 O O . PRO A 1 113 ? 4.259 -10.494 -2.311 1.00 95.56 113 PRO A O 1
ATOM 899 N N . ALA A 1 114 ? 4.224 -11.019 -4.499 1.00 93.94 114 ALA A N 1
ATOM 900 C CA . ALA A 1 114 ? 5.662 -11.247 -4.592 1.00 93.94 114 ALA A CA 1
ATOM 901 C C . ALA A 1 114 ? 6.450 -9.964 -4.289 1.00 93.94 114 ALA A C 1
ATOM 903 O O . ALA A 1 114 ? 7.332 -9.976 -3.435 1.00 93.94 114 ALA A O 1
ATOM 904 N N . PHE A 1 115 ? 6.101 -8.847 -4.926 1.00 95.06 115 PHE A N 1
ATOM 905 C CA . PHE A 1 115 ? 6.788 -7.569 -4.748 1.00 95.06 115 PHE A CA 1
ATOM 906 C C . PHE A 1 115 ? 6.527 -6.992 -3.360 1.00 95.06 115 PHE A C 1
ATOM 908 O O . PHE A 1 115 ? 7.473 -6.542 -2.721 1.00 95.06 115 PHE A O 1
ATOM 915 N N . THR A 1 116 ? 5.293 -7.083 -2.847 1.00 95.94 116 THR A N 1
ATOM 916 C CA . THR A 1 116 ? 4.946 -6.660 -1.480 1.00 95.94 116 THR A CA 1
ATOM 917 C C . THR A 1 116 ? 5.811 -7.352 -0.427 1.00 95.94 116 THR A C 1
ATOM 919 O O . THR A 1 116 ? 6.129 -6.743 0.588 1.00 95.94 116 THR A O 1
ATOM 922 N N . SER A 1 117 ? 6.229 -8.599 -0.664 1.00 95.06 117 SER A N 1
ATOM 923 C CA . SER A 1 117 ? 7.054 -9.345 0.292 1.00 95.06 117 SER A CA 1
ATOM 924 C C . SER A 1 117 ? 8.528 -8.922 0.350 1.00 95.06 117 SER A C 1
ATOM 926 O O . SER A 1 117 ? 9.213 -9.295 1.301 1.00 95.06 117 SER A O 1
ATOM 928 N N . ILE A 1 118 ? 9.020 -8.160 -0.636 1.00 94.31 118 ILE A N 1
ATOM 929 C CA . ILE A 1 118 ? 10.459 -7.882 -0.802 1.00 94.31 118 ILE A CA 1
ATOM 930 C C . ILE A 1 118 ? 10.817 -6.406 -1.000 1.00 94.31 118 ILE A C 1
ATOM 932 O O . ILE A 1 118 ? 11.981 -6.053 -0.836 1.00 94.31 118 ILE A O 1
ATOM 936 N N . PHE A 1 119 ? 9.875 -5.542 -1.389 1.00 94.50 119 PHE A N 1
ATOM 937 C CA . PHE A 1 119 ? 10.201 -4.142 -1.671 1.00 94.50 119 PHE A CA 1
ATOM 938 C C . PHE A 1 119 ? 10.686 -3.401 -0.415 1.00 94.50 119 PHE A C 1
ATOM 940 O O . PHE A 1 119 ? 10.208 -3.632 0.698 1.00 94.50 119 PHE A O 1
ATOM 947 N N . SER A 1 120 ? 11.614 -2.462 -0.603 1.00 95.31 120 SER A N 1
ATOM 948 C CA . SER A 1 120 ? 12.097 -1.592 0.470 1.00 95.31 120 SER A CA 1
ATOM 949 C C . SER A 1 120 ? 10.978 -0.673 0.966 1.00 95.31 120 SER A C 1
ATOM 951 O O . SER A 1 120 ? 10.563 0.269 0.283 1.00 95.31 120 SER A O 1
ATOM 953 N N . LEU A 1 121 ? 10.517 -0.910 2.198 1.00 96.56 121 LEU A N 1
ATOM 954 C CA . LEU A 1 121 ? 9.552 -0.033 2.870 1.00 96.56 121 LEU A CA 1
ATOM 955 C C . LEU A 1 121 ? 10.136 1.370 3.112 1.00 96.56 121 LEU A C 1
ATOM 957 O O . LEU A 1 121 ? 9.389 2.348 3.140 1.00 96.56 121 LEU A O 1
ATOM 961 N N . ALA A 1 122 ? 11.458 1.474 3.290 1.00 96.19 122 ALA A N 1
ATOM 962 C CA . ALA A 1 122 ? 12.145 2.747 3.490 1.00 96.19 122 ALA A CA 1
ATOM 963 C C . ALA A 1 122 ? 12.093 3.605 2.218 1.00 96.19 122 ALA A C 1
ATOM 965 O O . ALA A 1 122 ? 11.643 4.749 2.280 1.00 96.19 122 ALA A O 1
ATOM 966 N N . ASP A 1 123 ? 12.438 3.024 1.066 1.00 94.75 123 ASP A N 1
ATOM 967 C CA . ASP A 1 123 ? 12.407 3.710 -0.232 1.00 94.75 123 ASP A CA 1
ATOM 968 C C . ASP A 1 123 ? 10.977 4.138 -0.577 1.00 94.75 123 ASP A C 1
ATOM 970 O O . ASP A 1 123 ? 10.736 5.266 -1.012 1.00 94.75 123 ASP A O 1
ATOM 974 N N . ALA A 1 124 ? 10.001 3.253 -0.336 1.00 96.31 124 ALA A N 1
ATOM 975 C CA . ALA A 1 124 ? 8.597 3.572 -0.550 1.00 96.31 124 ALA A CA 1
ATOM 976 C C . ALA A 1 124 ? 8.141 4.742 0.331 1.00 96.31 124 ALA A C 1
ATOM 978 O O . ALA A 1 124 ? 7.490 5.663 -0.158 1.00 96.31 124 ALA A O 1
ATOM 979 N N . ARG A 1 125 ? 8.525 4.756 1.613 1.00 96.88 125 ARG A N 1
ATOM 980 C CA . ARG A 1 125 ? 8.206 5.848 2.543 1.00 96.88 125 ARG A CA 1
ATOM 981 C C . ARG A 1 125 ? 8.849 7.166 2.134 1.00 96.88 125 ARG A C 1
ATOM 983 O O . ARG A 1 125 ? 8.203 8.202 2.257 1.00 96.88 125 ARG A O 1
ATOM 990 N N . GLU A 1 126 ? 10.098 7.143 1.690 1.00 95.81 126 GLU A N 1
ATOM 991 C CA . GLU A 1 126 ? 10.812 8.353 1.284 1.00 95.81 126 GLU A CA 1
ATOM 992 C C . GLU A 1 126 ? 10.224 8.954 -0.000 1.00 95.81 126 GLU A C 1
ATOM 994 O O . GLU A 1 126 ? 10.098 10.173 -0.114 1.00 95.81 126 GLU A O 1
ATOM 999 N N . ARG A 1 127 ? 9.826 8.105 -0.957 1.00 94.88 127 ARG A N 1
ATOM 1000 C CA . ARG A 1 127 ? 9.489 8.537 -2.323 1.00 94.88 127 ARG A CA 1
ATOM 1001 C C . ARG A 1 127 ? 7.988 8.597 -2.624 1.00 94.88 127 ARG A C 1
ATOM 1003 O O . ARG A 1 127 ? 7.612 9.158 -3.651 1.00 94.88 127 ARG A O 1
ATOM 1010 N N . SER A 1 128 ? 7.120 8.056 -1.764 1.00 95.19 128 SER A N 1
ATOM 1011 C CA . SER A 1 128 ? 5.656 8.085 -1.929 1.00 95.19 128 SER A CA 1
ATOM 1012 C C . SER A 1 128 ? 4.952 8.701 -0.708 1.00 95.19 128 SER A C 1
ATOM 1014 O O . SER A 1 128 ? 4.901 8.088 0.362 1.00 95.19 128 SER A O 1
ATOM 1016 N N . PRO A 1 129 ? 4.334 9.892 -0.853 1.00 94.62 129 PRO A N 1
ATOM 1017 C CA . PRO A 1 129 ? 3.521 10.504 0.199 1.00 94.62 129 PRO A CA 1
ATOM 1018 C C . PRO A 1 129 ? 2.374 9.624 0.722 1.00 94.62 129 PRO A C 1
ATOM 1020 O O . PRO A 1 129 ? 2.107 9.612 1.929 1.00 94.62 129 PRO A O 1
ATOM 1023 N N . SER A 1 130 ? 1.693 8.874 -0.151 1.00 94.75 130 SER A N 1
ATOM 1024 C CA . SER A 1 130 ? 0.621 7.956 0.255 1.00 94.75 130 SER A CA 1
ATOM 1025 C C . SER A 1 130 ? 1.149 6.759 1.052 1.00 94.75 130 SER A C 1
ATOM 1027 O O . SER A 1 130 ? 0.536 6.387 2.057 1.00 94.75 130 SER A O 1
ATOM 1029 N N . PHE A 1 131 ? 2.329 6.229 0.714 1.00 96.88 131 PHE A N 1
ATOM 1030 C CA . PHE A 1 131 ? 2.991 5.214 1.537 1.00 96.88 131 PHE A CA 1
ATOM 1031 C C . PHE A 1 131 ? 3.490 5.787 2.871 1.00 96.88 131 PHE A C 1
ATOM 1033 O O . PHE A 1 131 ? 3.341 5.165 3.921 1.00 96.88 131 PHE A O 1
ATOM 1040 N N . ALA A 1 132 ? 4.014 7.015 2.887 1.00 96.75 132 ALA A N 1
ATOM 1041 C CA . ALA A 1 132 ? 4.398 7.686 4.129 1.00 96.75 132 ALA A CA 1
ATOM 1042 C C . ALA A 1 132 ? 3.202 7.903 5.078 1.00 96.75 132 ALA A C 1
ATOM 1044 O O . ALA A 1 132 ? 3.361 7.912 6.302 1.00 96.75 132 ALA A O 1
ATOM 1045 N N . LYS A 1 133 ? 1.986 8.074 4.541 1.00 95.06 133 LYS A N 1
ATOM 1046 C CA . LYS A 1 133 ? 0.751 8.048 5.338 1.00 95.06 133 LYS A CA 1
ATOM 1047 C C . LYS A 1 133 ? 0.464 6.650 5.892 1.00 95.06 133 LYS A C 1
ATOM 1049 O O . LYS A 1 133 ? 0.208 6.562 7.090 1.00 95.06 133 LYS A O 1
ATOM 1054 N N . LEU A 1 134 ? 0.556 5.595 5.071 1.00 96.75 134 LEU A N 1
ATOM 1055 C CA . LEU A 1 134 ? 0.420 4.208 5.541 1.00 96.75 134 LEU A CA 1
ATOM 1056 C C . LEU A 1 134 ? 1.342 3.941 6.732 1.00 96.75 134 LEU A C 1
ATOM 1058 O O . LEU A 1 134 ? 0.878 3.481 7.771 1.00 96.75 134 LEU A O 1
ATOM 1062 N N . TRP A 1 135 ? 2.626 4.275 6.584 1.00 97.25 135 TRP A N 1
ATOM 1063 C CA . TRP A 1 135 ? 3.632 4.071 7.621 1.00 97.25 135 TRP A CA 1
ATOM 1064 C C . TRP A 1 135 ? 3.217 4.710 8.948 1.00 97.25 135 TRP A C 1
ATOM 1066 O O . TRP A 1 135 ? 3.172 4.030 9.968 1.00 97.25 135 TRP A O 1
ATOM 1076 N N . ARG A 1 136 ? 2.873 6.006 8.931 1.00 96.38 136 ARG A N 1
ATOM 1077 C CA . ARG A 1 136 ? 2.471 6.748 10.139 1.00 96.38 136 ARG A CA 1
ATOM 1078 C C . ARG A 1 136 ? 1.226 6.159 10.795 1.00 96.38 136 ARG A C 1
ATOM 1080 O O . ARG A 1 136 ? 1.153 6.100 12.018 1.00 96.38 136 ARG A O 1
ATOM 1087 N N . ASP A 1 137 ? 0.248 5.739 9.999 1.00 95.31 137 ASP A N 1
ATOM 1088 C CA . ASP A 1 137 ? -0.997 5.182 10.524 1.00 95.31 137 ASP A CA 1
ATOM 1089 C C . ASP A 1 137 ? -0.792 3.797 11.147 1.00 95.31 137 ASP A C 1
ATOM 1091 O O . ASP A 1 137 ? -1.344 3.527 12.213 1.00 95.31 137 ASP A O 1
ATOM 1095 N N . VAL A 1 138 ? 0.029 2.946 10.525 1.00 94.56 138 VAL A N 1
ATOM 1096 C CA . VAL A 1 138 ? 0.403 1.637 11.081 1.00 94.56 138 VAL A CA 1
ATOM 1097 C C . VAL A 1 138 ? 1.232 1.811 12.352 1.00 94.56 138 VAL A C 1
ATOM 1099 O O . VAL A 1 138 ? 0.924 1.192 13.365 1.00 94.56 138 VAL A O 1
ATOM 1102 N N . GLU A 1 139 ? 2.234 2.691 12.337 1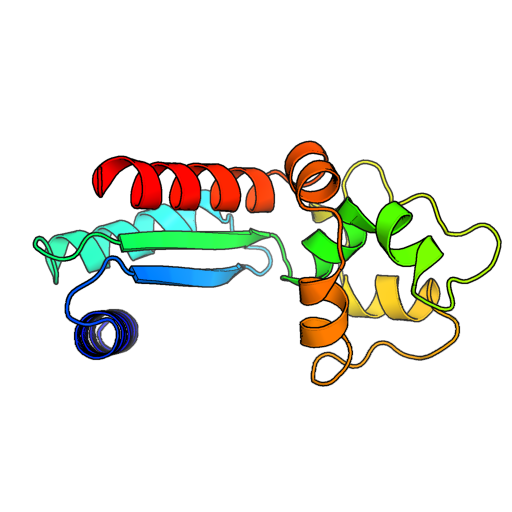.00 95.12 139 GLU A N 1
ATOM 1103 C CA . GLU A 1 139 ? 3.060 3.012 13.507 1.00 95.12 139 GLU A CA 1
ATOM 1104 C C . GLU A 1 139 ? 2.208 3.498 14.684 1.00 95.12 139 GLU A C 1
ATOM 1106 O O . GLU A 1 139 ? 2.365 3.011 15.804 1.00 95.12 139 GLU A O 1
ATOM 1111 N N . ARG A 1 140 ? 1.248 4.395 14.430 1.00 93.88 140 ARG A N 1
ATOM 1112 C CA . ARG A 1 140 ? 0.294 4.869 15.438 1.00 93.88 140 ARG A CA 1
ATOM 1113 C C . ARG A 1 140 ? -0.543 3.726 16.016 1.00 93.88 140 ARG A C 1
ATOM 1115 O O . ARG A 1 140 ? -0.674 3.643 17.235 1.00 93.88 140 ARG A O 1
ATOM 1122 N N . ILE A 1 141 ? -1.092 2.861 15.161 1.00 92.00 141 ILE A N 1
ATOM 1123 C CA . ILE A 1 141 ? -1.910 1.719 15.590 1.00 92.00 141 ILE A CA 1
ATOM 1124 C C . ILE A 1 141 ? -1.092 0.775 16.478 1.00 92.00 141 ILE A C 1
ATOM 1126 O O . ILE A 1 141 ? -1.534 0.409 17.562 1.00 92.00 141 ILE A O 1
ATOM 1130 N N . LEU A 1 142 ? 0.117 0.412 16.048 1.00 90.25 142 LEU A N 1
ATOM 1131 C CA . LEU A 1 142 ? 0.974 -0.517 16.787 1.00 90.25 142 LEU A CA 1
ATOM 1132 C C . LEU A 1 142 ? 1.490 0.084 18.102 1.00 90.25 142 LEU A C 1
ATOM 1134 O O . LEU A 1 142 ? 1.625 -0.632 19.089 1.00 90.25 142 LEU A O 1
ATOM 1138 N N . SER A 1 143 ? 1.735 1.395 18.143 1.00 88.56 143 SER A N 1
ATOM 1139 C CA . SER A 1 143 ? 2.216 2.080 19.353 1.00 88.56 143 SER A CA 1
ATOM 1140 C C . SER A 1 143 ? 1.132 2.274 20.415 1.00 88.56 143 SER A C 1
ATOM 1142 O O . SER A 1 143 ? 1.455 2.506 21.571 1.00 88.56 143 SER A O 1
ATOM 1144 N N . THR A 1 144 ? -0.146 2.188 20.039 1.00 72.06 144 THR A N 1
ATOM 1145 C CA . THR A 1 144 ? -1.285 2.327 20.967 1.00 72.06 144 THR A CA 1
ATOM 1146 C C . THR A 1 144 ? -1.593 1.007 21.700 1.00 72.06 144 THR A C 1
ATOM 1148 O O . THR A 1 144 ? -2.430 0.975 22.597 1.00 72.06 144 THR A O 1
ATOM 1151 N N . GLN A 1 145 ? -0.913 -0.089 21.338 1.00 58.59 145 GLN A N 1
ATOM 1152 C CA . GLN A 1 145 ? -1.103 -1.430 21.911 1.00 58.59 145 GLN A CA 1
ATOM 1153 C C . GLN A 1 145 ? -0.067 -1.829 22.977 1.00 58.59 145 GLN A C 1
ATOM 1155 O O . GLN A 1 145 ? -0.125 -2.954 23.477 1.00 58.59 145 GLN A O 1
ATOM 1160 N N . LEU A 1 146 ? 0.869 -0.935 23.313 1.00 47.28 146 LEU A N 1
ATOM 1161 C CA . LEU A 1 146 ? 1.870 -1.100 24.377 1.00 47.28 146 LEU A CA 1
ATOM 1162 C C . LEU A 1 146 ? 1.513 -0.225 25.582 1.00 47.28 146 LEU A C 1
ATOM 1164 O O . LEU A 1 146 ? 1.714 -0.707 26.718 1.00 47.28 146 LEU A O 1
#

Foldseek 3Di:
DVVLLVVLVVVCVVVVNAAEEAEEEDAQDDQVVVQVVSVVVNCVSPVPHHYGYAYQQHDPLLLCLLQQLQCVVPAQFDPPQSDRDQQSSPDHPSQVVVCVGGPHRDDCVPVVVVSVVGGDLPSSLVRGPRSVSVVVSVVVRVVVVD

Radius of gyration: 16.6 Å; chains: 1; bounding box: 42×27×44 Å

Secondary structure (DSSP, 8-state):
-HHHHHHHHHHHHHTTT--EEEEEEE-SS-HHHHHHHHHHHHHHH-TTS-EEEEEEES-THHHHHHTHHHHTTTS-BPTT-----S-GGG-S-HHHHHHHHBSS---HHHHHHHHHTTS-HHHHHHH-HHHHHHHHHHHHHHHTT-

Sequence (146 aa):
DTELVRAVTLAHLKAERGPVLVLLDADDDCPAQMSERFFSVLRDALPHIEVAVVFAKREYEAWFIAAFASLAEHCDIQPGTATPPENVEAIRGAKEWLSKHIKRKYRETIDQPAFTSIFSLADARERSPSFAKLWRDVERILSTQL